Protein AF-A0A721BCG3-F1 (afdb_monomer_lite)

Structure (mmCIF, N/CA/C/O backbone):
data_AF-A0A721BCG3-F1
#
_entry.id   AF-A0A721BCG3-F1
#
loop_
_atom_site.group_PDB
_atom_site.id
_atom_site.type_symbol
_atom_site.label_atom_id
_atom_site.label_alt_id
_atom_site.label_comp_id
_atom_site.label_asym_id
_atom_site.label_entity_id
_atom_site.label_seq_id
_atom_site.pdbx_PDB_ins_code
_atom_site.Cartn_x
_atom_site.Cartn_y
_atom_site.Cartn_z
_atom_site.occupancy
_atom_site.B_iso_or_equiv
_atom_site.auth_seq_id
_atom_site.auth_comp_id
_atom_site.auth_asym_id
_atom_site.auth_atom_id
_atom_site.pdbx_PDB_model_num
ATOM 1 N N . MET A 1 1 ? -14.335 -2.616 28.311 1.00 66.44 1 MET A N 1
ATOM 2 C CA . MET A 1 1 ? -13.041 -3.093 27.761 1.00 66.44 1 MET A CA 1
ATOM 3 C C . MET A 1 1 ? -13.181 -3.827 26.425 1.00 66.44 1 MET A C 1
ATOM 5 O O . MET A 1 1 ? -12.474 -3.451 25.504 1.00 66.44 1 MET A O 1
ATOM 9 N N . ARG A 1 2 ? -14.096 -4.798 26.255 1.00 76.38 2 ARG A N 1
ATOM 10 C CA . ARG A 1 2 ? -14.229 -5.608 25.017 1.00 76.38 2 ARG A CA 1
ATOM 11 C C . ARG A 1 2 ? -14.418 -4.816 23.711 1.00 76.38 2 ARG A C 1
ATOM 13 O O . ARG A 1 2 ? -13.757 -5.115 22.728 1.0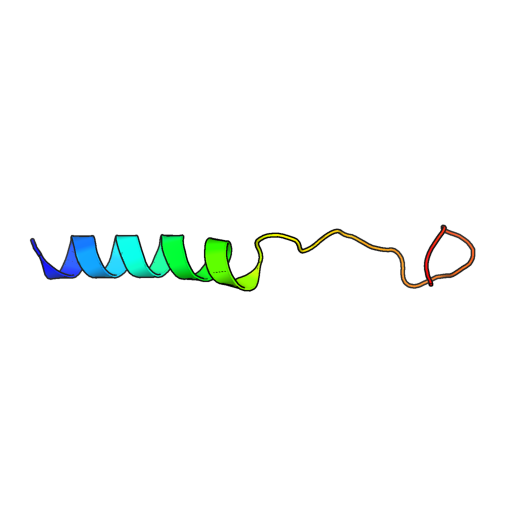0 76.38 2 ARG A O 1
ATOM 20 N N . VAL A 1 3 ? -15.244 -3.767 23.722 1.00 87.50 3 VAL A N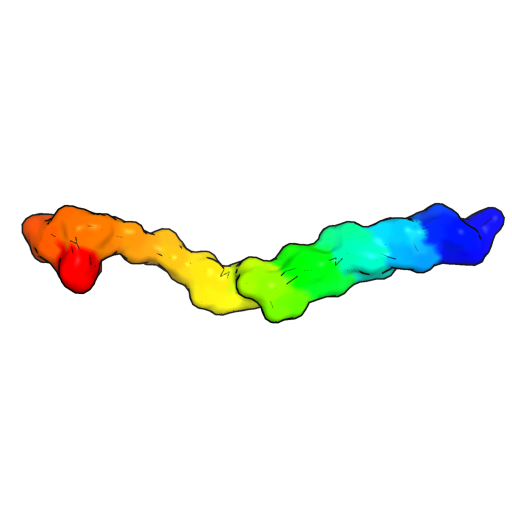 1
ATOM 21 C CA . VAL A 1 3 ? -15.527 -2.953 22.522 1.00 87.50 3 VAL A CA 1
ATOM 22 C C . VAL A 1 3 ? -14.280 -2.228 22.004 1.00 87.50 3 VAL A C 1
ATOM 24 O O . VAL A 1 3 ? -14.020 -2.245 20.810 1.00 87.50 3 VAL A O 1
ATOM 27 N N . LYS A 1 4 ? -13.450 -1.663 22.895 1.00 87.69 4 LYS A N 1
ATOM 28 C CA . LYS A 1 4 ? -12.205 -0.979 22.500 1.00 87.69 4 LYS A CA 1
ATOM 29 C C . LYS A 1 4 ? -11.242 -1.920 21.768 1.00 87.69 4 LYS A C 1
ATOM 31 O O . LYS A 1 4 ? -10.660 -1.535 20.765 1.00 87.69 4 LYS A O 1
ATOM 36 N N . HIS A 1 5 ? -11.12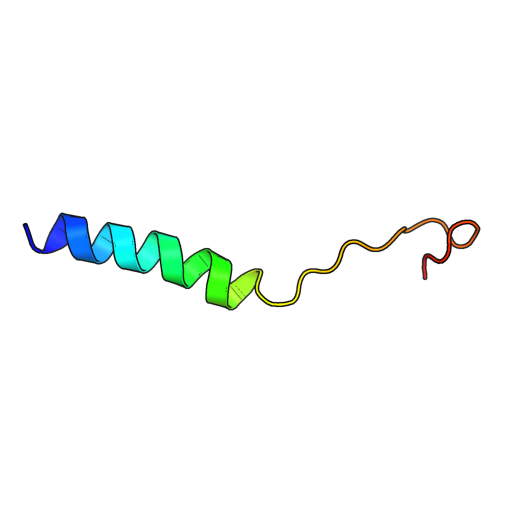2 -3.160 22.238 1.00 86.81 5 HIS A N 1
ATOM 37 C CA . HIS A 1 5 ? -10.254 -4.162 21.617 1.00 86.81 5 HIS A CA 1
ATOM 38 C C . HIS A 1 5 ? -10.794 -4.604 20.250 1.00 86.81 5 HIS A C 1
ATOM 40 O O . HIS A 1 5 ? -10.021 -4.746 19.310 1.00 86.81 5 HIS A O 1
ATOM 46 N N . ALA A 1 6 ? -12.117 -4.750 20.111 1.00 91.38 6 ALA A N 1
ATOM 47 C CA . ALA A 1 6 ? -12.751 -5.067 18.831 1.00 91.38 6 ALA A CA 1
ATOM 48 C C . ALA A 1 6 ? -12.548 -3.957 17.783 1.00 91.38 6 ALA A C 1
ATOM 50 O O . ALA A 1 6 ? -12.253 -4.248 16.628 1.00 91.38 6 ALA A O 1
ATOM 51 N N . VAL A 1 7 ? -12.642 -2.688 18.195 1.00 90.94 7 VAL A N 1
ATOM 52 C CA . VAL A 1 7 ? -12.381 -1.535 17.317 1.00 90.94 7 VAL A CA 1
ATOM 53 C C . VAL A 1 7 ? -10.921 -1.510 16.861 1.00 90.94 7 VAL A C 1
ATOM 55 O O . VAL A 1 7 ? -10.661 -1.339 15.674 1.00 90.94 7 VAL A O 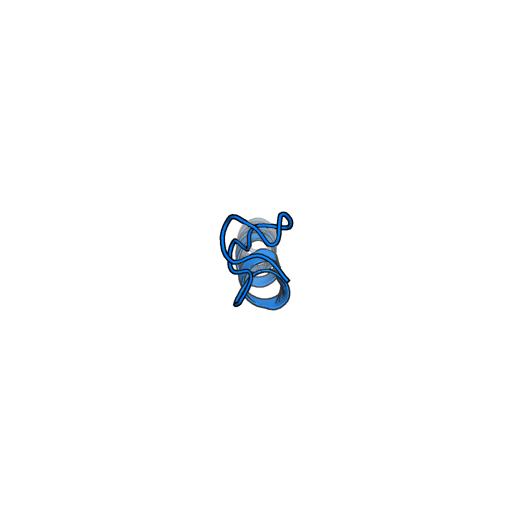1
ATOM 58 N N . VAL A 1 8 ? -9.972 -1.743 17.774 1.00 89.88 8 VAL A N 1
ATOM 59 C CA . VAL A 1 8 ? -8.542 -1.814 17.430 1.00 89.88 8 VAL A CA 1
ATOM 60 C C . VAL A 1 8 ? -8.265 -2.956 16.450 1.00 89.88 8 VAL A C 1
ATOM 62 O O . VAL A 1 8 ? -7.553 -2.756 15.471 1.00 89.88 8 VAL A 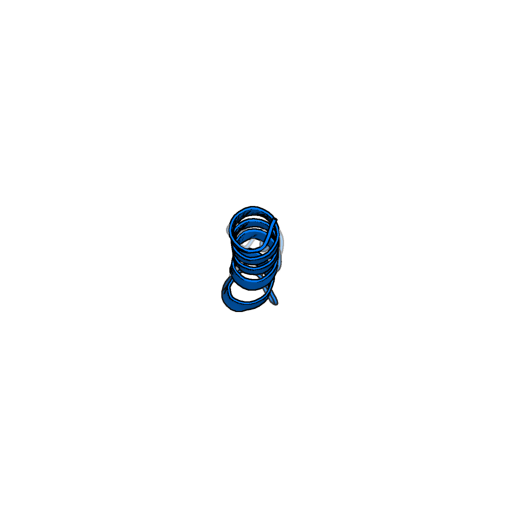O 1
ATOM 65 N N . LEU A 1 9 ? -8.869 -4.131 16.648 1.00 90.38 9 LEU A N 1
ATOM 66 C CA . LEU A 1 9 ? -8.736 -5.246 15.707 1.00 90.38 9 LEU A CA 1
ATOM 67 C C . LEU A 1 9 ? -9.286 -4.890 14.320 1.00 90.38 9 LEU A C 1
ATOM 69 O O . LEU A 1 9 ? -8.610 -5.129 13.325 1.00 90.38 9 LEU A O 1
ATOM 73 N N . LEU A 1 10 ? -10.460 -4.262 14.235 1.00 87.81 10 LEU A N 1
ATOM 74 C CA . LEU A 1 10 ? -11.035 -3.830 12.955 1.00 87.81 10 LEU A CA 1
ATOM 75 C C . LEU A 1 10 ? -10.151 -2.807 12.225 1.00 87.81 10 LEU A C 1
ATOM 77 O O . LEU A 1 10 ? -9.988 -2.904 11.008 1.00 87.81 10 LEU A O 1
ATOM 81 N N . MET A 1 11 ? -9.537 -1.871 12.954 1.00 87.94 11 MET A N 1
ATOM 82 C CA . MET A 1 11 ? -8.604 -0.885 12.389 1.00 87.94 11 MET A CA 1
ATOM 83 C C . MET A 1 11 ? -7.311 -1.511 11.856 1.00 87.94 11 MET A C 1
ATOM 85 O O . MET A 1 11 ? -6.699 -0.941 10.963 1.00 87.94 11 MET A O 1
ATOM 89 N N . LEU A 1 12 ? -6.893 -2.666 12.381 1.00 86.06 12 LEU A N 1
ATOM 90 C CA . LEU A 1 12 ? -5.701 -3.380 11.915 1.00 86.06 12 LEU A CA 1
ATOM 91 C C . LEU A 1 12 ? -6.021 -4.350 10.772 1.00 86.06 12 LEU A C 1
ATOM 93 O O . LEU A 1 12 ? -5.278 -4.425 9.798 1.00 86.06 12 LEU A O 1
ATOM 97 N N . PHE A 1 13 ? -7.145 -5.064 10.847 1.00 85.56 13 PHE A N 1
ATOM 98 C CA . PHE A 1 13 ? -7.553 -6.003 9.799 1.00 85.56 13 PHE A CA 1
ATOM 99 C C . PHE A 1 13 ? -7.935 -5.300 8.490 1.00 85.56 13 PHE A C 1
ATOM 101 O O . PHE A 1 13 ? -7.647 -5.819 7.414 1.00 85.56 13 PHE A O 1
ATOM 108 N N . SER A 1 14 ? -8.552 -4.119 8.549 1.00 79.25 14 SER A N 1
ATOM 109 C CA . SER A 1 14 ? -8.975 -3.377 7.351 1.00 79.25 14 SER A CA 1
ATOM 110 C C . SER A 1 14 ? -7.822 -2.983 6.404 1.00 79.25 14 SER A C 1
ATOM 112 O O . SER A 1 14 ? -7.909 -3.326 5.224 1.00 79.25 14 SER A O 1
ATOM 114 N N . PRO A 1 15 ? -6.710 -2.359 6.845 1.00 76.31 15 PRO A N 1
ATOM 115 C CA . PRO A 1 15 ? -5.582 -2.084 5.958 1.00 76.31 15 PRO A CA 1
ATOM 116 C C . PRO A 1 15 ? -4.840 -3.361 5.544 1.00 76.31 15 PRO A C 1
ATOM 118 O O . PRO A 1 15 ? -4.391 -3.449 4.408 1.00 76.31 15 PRO A O 1
ATOM 121 N N . LEU A 1 16 ? -4.746 -4.380 6.408 1.00 80.69 16 LEU A N 1
ATOM 122 C CA . LEU A 1 16 ? -4.047 -5.629 6.073 1.00 80.69 16 LEU A CA 1
ATOM 123 C C . LEU A 1 16 ? -4.773 -6.451 4.997 1.00 80.69 16 LEU A C 1
ATOM 125 O O . LEU A 1 16 ? -4.127 -7.061 4.150 1.00 80.69 16 LEU A O 1
ATOM 129 N N . THR A 1 17 ? -6.108 -6.466 5.019 1.00 77.56 17 THR A N 1
ATOM 130 C CA . THR A 1 17 ? -6.924 -7.242 4.067 1.00 77.56 17 THR A CA 1
ATOM 131 C C . THR A 1 17 ? -7.080 -6.561 2.711 1.00 77.56 17 THR A C 1
ATOM 133 O O . THR A 1 17 ? -7.183 -7.256 1.703 1.00 77.56 17 THR A O 1
ATOM 136 N N . TRP A 1 18 ? -7.085 -5.224 2.663 1.00 71.38 18 TRP A N 1
ATOM 137 C CA . TRP A 1 18 ? -7.333 -4.472 1.427 1.00 71.38 18 TRP A CA 1
ATOM 138 C C . TRP A 1 18 ? -6.082 -3.820 0.823 1.00 71.38 18 TRP A C 1
ATOM 140 O O . TRP A 1 18 ? -5.925 -3.817 -0.395 1.00 71.38 18 TRP A O 1
ATOM 150 N N . ALA A 1 19 ? -5.161 -3.310 1.646 1.00 73.00 19 ALA A N 1
ATOM 151 C CA . ALA A 1 19 ? -3.954 -2.619 1.180 1.00 73.00 19 ALA A CA 1
ATOM 152 C C . ALA A 1 19 ? -2.710 -3.526 1.104 1.00 73.00 19 ALA A C 1
ATOM 154 O O . ALA A 1 19 ? -1.623 -3.046 0.793 1.00 73.00 19 ALA A O 1
ATOM 155 N N . GLY A 1 20 ? -2.854 -4.831 1.368 1.00 75.75 20 GLY A N 1
ATOM 156 C CA . GLY A 1 20 ? -1.730 -5.753 1.563 1.00 75.75 20 GLY A CA 1
ATOM 157 C C . GLY A 1 20 ? -0.687 -5.774 0.437 1.00 75.75 20 GLY A C 1
ATOM 158 O O . GLY A 1 20 ? 0.502 -5.805 0.727 1.00 75.75 20 GLY A O 1
ATOM 159 N N . ASN A 1 21 ? -1.107 -5.712 -0.832 1.00 72.50 21 ASN A N 1
ATOM 160 C CA . ASN A 1 21 ? -0.196 -5.711 -1.986 1.00 72.50 21 ASN A CA 1
ATOM 161 C C . ASN A 1 21 ? -0.348 -4.457 -2.862 1.00 72.50 21 ASN A C 1
ATOM 163 O O . ASN A 1 21 ? -0.242 -4.523 -4.087 1.00 72.50 21 ASN A O 1
ATOM 167 N N . MET A 1 22 ? -0.657 -3.310 -2.254 1.00 81.56 22 MET A N 1
ATOM 168 C CA . MET A 1 22 ? -0.636 -2.039 -2.973 1.00 81.56 22 MET A CA 1
ATOM 169 C C . MET A 1 22 ? 0.814 -1.599 -3.175 1.00 81.56 22 MET A C 1
ATOM 171 O O . MET A 1 22 ? 1.463 -1.107 -2.254 1.00 81.56 22 MET A O 1
ATOM 175 N N . THR A 1 23 ? 1.325 -1.773 -4.389 1.00 81.19 23 THR A N 1
ATOM 176 C CA . THR A 1 23 ? 2.611 -1.213 -4.798 1.00 81.19 23 THR A CA 1
ATOM 177 C C . THR A 1 23 ? 2.392 0.136 -5.468 1.00 81.19 23 THR A C 1
ATOM 179 O O . THR A 1 23 ? 1.416 0.362 -6.185 1.00 81.19 23 THR A O 1
ATOM 182 N N . PHE A 1 24 ? 3.303 1.072 -5.220 1.00 85.44 24 PHE A N 1
ATOM 183 C CA . PHE A 1 24 ? 3.319 2.312 -5.979 1.00 85.44 24 PHE A CA 1
ATOM 184 C C . PHE A 1 24 ? 3.775 2.010 -7.411 1.00 85.44 24 PHE A C 1
ATOM 186 O O . PHE A 1 24 ? 4.849 1.442 -7.607 1.00 85.44 24 PHE A O 1
ATOM 193 N N . GLN A 1 25 ? 2.982 2.419 -8.401 1.00 88.88 25 GLN A N 1
ATOM 194 C CA . GLN A 1 25 ? 3.354 2.340 -9.809 1.00 88.88 25 GLN A CA 1
ATOM 195 C C . GLN A 1 25 ? 3.167 3.703 -10.470 1.00 88.88 25 GLN A C 1
ATOM 197 O O . GLN A 1 25 ? 2.150 4.380 -10.281 1.00 88.88 25 GLN A O 1
ATOM 202 N N . PHE A 1 26 ? 4.149 4.102 -11.274 1.00 91.88 26 PHE A N 1
ATOM 203 C CA . PHE A 1 26 ? 3.990 5.255 -12.146 1.00 91.88 26 PHE A CA 1
ATOM 204 C C . 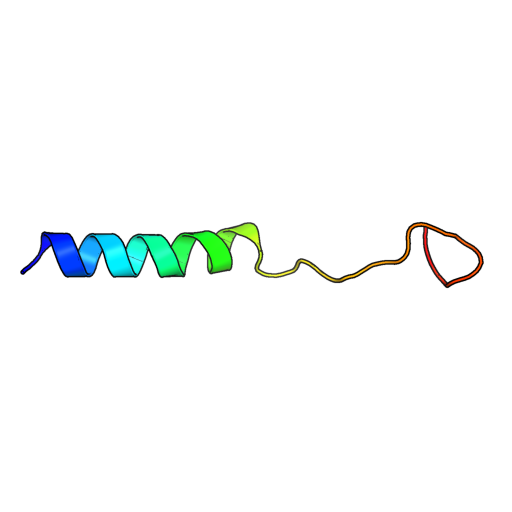PHE A 1 26 ? 2.865 4.996 -13.158 1.00 91.88 26 PHE A C 1
ATOM 206 O O . PHE A 1 26 ? 2.701 3.885 -13.644 1.00 91.88 26 PHE A O 1
ATOM 213 N N . ARG A 1 27 ? 2.083 6.027 -13.494 1.00 88.81 27 ARG A N 1
ATOM 214 C CA . ARG A 1 27 ? 1.133 5.973 -14.626 1.00 88.81 27 ARG A CA 1
ATOM 215 C C . ARG A 1 27 ? 1.724 6.481 -15.934 1.00 88.81 27 ARG A C 1
ATOM 217 O O . ARG A 1 27 ? 1.114 6.344 -16.980 1.00 88.81 27 ARG A O 1
ATOM 224 N N . ASN A 1 28 ? 2.872 7.149 -15.867 1.00 90.19 28 ASN A N 1
ATOM 225 C CA . ASN A 1 28 ? 3.536 7.652 -17.055 1.00 90.19 28 ASN A CA 1
ATOM 226 C C . ASN A 1 28 ? 4.456 6.556 -17.616 1.00 90.19 28 ASN A C 1
ATOM 228 O O . ASN A 1 28 ? 5.394 6.162 -16.912 1.00 90.19 28 ASN A O 1
ATOM 232 N N . PRO A 1 29 ? 4.261 6.114 -18.868 1.00 89.19 29 PRO A N 1
ATOM 233 C CA . PRO A 1 29 ? 5.052 5.032 -19.451 1.00 89.19 29 PRO A CA 1
ATOM 234 C C . PRO A 1 29 ? 6.543 5.379 -19.556 1.00 89.19 29 PRO A C 1
ATOM 236 O O . PRO A 1 29 ? 7.397 4.507 -19.428 1.00 89.19 29 PRO A O 1
ATOM 239 N N . ASN A 1 30 ? 6.891 6.668 -19.657 1.00 94.12 30 ASN A N 1
ATOM 240 C CA . ASN A 1 30 ? 8.296 7.098 -19.706 1.00 94.12 30 ASN A CA 1
ATOM 241 C C . ASN A 1 30 ? 9.050 6.927 -18.370 1.00 94.12 30 ASN A C 1
ATOM 243 O O . ASN A 1 30 ? 10.265 7.085 -18.337 1.00 94.12 30 ASN A O 1
ATOM 247 N N . PHE A 1 31 ? 8.351 6.615 -17.271 1.00 90.44 31 PHE A N 1
ATOM 248 C CA . PHE A 1 31 ? 8.948 6.338 -15.955 1.00 90.44 31 PHE A CA 1
ATOM 249 C C . PHE A 1 31 ? 8.687 4.895 -15.489 1.00 90.44 31 PHE A C 1
ATOM 251 O O . PHE A 1 31 ? 8.668 4.630 -14.290 1.00 90.44 31 PHE A O 1
ATOM 258 N N . GLY A 1 32 ? 8.458 3.956 -16.418 1.00 81.81 32 GLY A N 1
ATOM 259 C CA . GLY A 1 32 ? 8.186 2.551 -16.078 1.00 81.81 32 GLY A CA 1
ATOM 260 C C . GLY A 1 32 ? 6.760 2.299 -15.577 1.00 81.81 32 GLY A C 1
ATOM 261 O O . GLY A 1 32 ? 6.508 1.317 -14.880 1.00 81.81 32 GLY A O 1
ATOM 262 N N . GLY A 1 33 ? 5.834 3.205 -15.900 1.00 81.06 33 GLY A N 1
ATOM 263 C CA . GLY A 1 33 ? 4.404 2.960 -15.764 1.00 81.06 33 GLY A CA 1
ATOM 264 C C . GLY A 1 33 ? 3.853 2.074 -16.875 1.00 81.06 33 GLY A C 1
ATOM 265 O O . GLY A 1 33 ? 4.468 1.969 -17.933 1.00 81.06 33 GLY A O 1
ATOM 266 N N . ASN A 1 34 ? 2.708 1.440 -16.614 1.00 75.44 34 ASN A N 1
ATOM 267 C CA . ASN A 1 34 ? 1.921 0.794 -17.669 1.00 75.44 34 ASN A CA 1
ATOM 268 C C . ASN A 1 34 ? 1.226 1.850 -18.534 1.00 75.44 34 ASN A C 1
ATOM 270 O O . ASN A 1 34 ? 0.771 2.857 -17.939 1.00 75.44 34 ASN A O 1
#

Foldseek 3Di:
DVVVVVVVVCVVCVCCVPVVPDDDADCDVVVVHD

InterPro domains:
  IPR018893 Type VIII secretion system, CsgF [PF10614] (5-34)

Sequence (34 aa):
MRVKHAVVLLMLFSPLTWAGNMTFQFRNPNFGGN

Organism: Salmonella enterica (NCBI:txid28901)

Radius of gyration: 16.77 Å; chains: 1; bounding box: 24×15×48 Å

Secondary structure (DSSP, 8-state):
-HHHHHHHHHHHHHHHHHSTT-----SSGGGT--

pLDDT: mean 83.57, std 6.95, range [66.44, 94.12]